Protein AF-A0A964FGS7-F1 (afdb_monomer)

InterPro domains:
  IPR011009 Protein kinase-like domain superfamily [SSF56112] (8-68)
  IPR017441 Protein kinase, ATP binding site [PS00107] (21-44)

Solvent-accessible surface area (backbone atoms only — not comparable to full-atom values): 4534 Å² total; per-residue (Å²): 140,82,80,82,49,66,68,41,66,39,79,92,59,46,27,32,31,65,39,79,72,49,74,56,90,78,18,38,33,29,35,30,31,30,62,88,78,65,48,74,33,45,37,52,37,76,38,72,76,41,70,76,37,95,58,34,70,60,53,51,49,51,53,51,49,53,47,69,74,73,51,95,52,68,48,81,120

Secondary structure (DSSP, 8-state):
-PPPPTT-EETTTTEEEEEEEEEETTEEEEEEEETTT--EEEEEE--HHHHTSTTHHHHHHHHHHHHHHH-SSEEE-

Mean predicted aligned error: 8.33 Å

Foldseek 3Di:
DDDDDAQDADPNNQKGFHAWPDQDPQATWTWIAGPVPRDIAIEGEGDVNLVPDPCNVVSVVVVVCCCVVPDPGYDYD

Radius of gyration: 12.86 Å; Cα contacts (8 Å, |Δi|>4): 119; chains: 1; bounding box: 32×21×30 Å

Sequence (77 aa):
MGYWKKGDELNNGKYLVEQLLGSGGFGVTYKVKQTRTKKLYALKTLNEIAKNKPDFPQLQSKFINEAIAYCINLLLA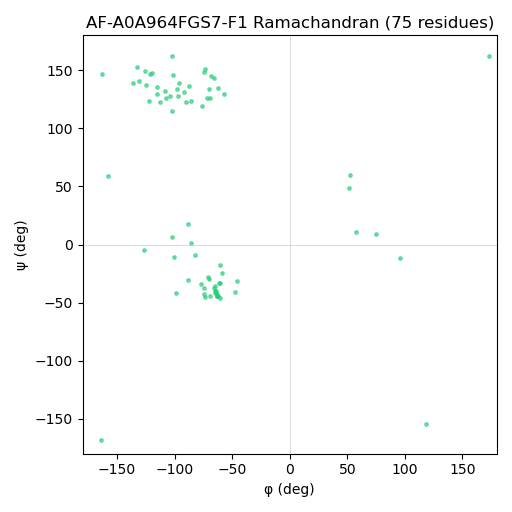

pLDDT: mean 74.58, std 15.56, range [44.31, 94.44]

Structure (mmCIF, N/CA/C/O backbone):
data_AF-A0A964FGS7-F1
#
_entry.id   AF-A0A964FGS7-F1
#
loop_
_atom_site.group_PDB
_atom_site.id
_atom_site.type_symbol
_atom_site.label_atom_id
_atom_site.label_alt_id
_atom_site.label_comp_id
_atom_site.label_asym_id
_atom_site.label_entity_id
_atom_site.label_seq_id
_atom_site.pdbx_PDB_ins_code
_atom_site.Cartn_x
_atom_site.Cartn_y
_atom_site.Cartn_z
_atom_site.occupancy
_atom_site.B_iso_or_equiv
_atom_site.auth_seq_id
_atom_site.auth_comp_id
_atom_site.auth_asym_id
_atom_site.auth_atom_id
_atom_site.pdbx_PDB_model_num
ATOM 1 N N . MET A 1 1 ? -2.493 -5.527 -15.910 1.00 50.84 1 MET A N 1
ATOM 2 C CA . MET A 1 1 ? -2.013 -5.441 -14.513 1.00 50.84 1 MET A CA 1
ATOM 3 C C . MET A 1 1 ? -2.863 -4.406 -13.799 1.00 50.84 1 MET A C 1
ATOM 5 O O . MET A 1 1 ? -2.918 -3.279 -14.271 1.00 50.84 1 MET A O 1
ATOM 9 N N . GLY A 1 2 ? -3.620 -4.805 -12.777 1.00 73.88 2 GLY A N 1
ATOM 10 C CA . GLY A 1 2 ? -4.568 -3.923 -12.087 1.00 73.88 2 GLY A CA 1
ATOM 11 C C . GLY A 1 2 ? -4.013 -3.420 -10.758 1.00 73.88 2 GLY A C 1
ATOM 12 O O . GLY A 1 2 ? -3.283 -4.144 -10.088 1.00 73.88 2 GLY A O 1
ATOM 13 N N . TYR A 1 3 ? -4.363 -2.190 -10.388 1.00 84.38 3 TYR A N 1
ATOM 14 C CA . TYR A 1 3 ? -4.181 -1.687 -9.026 1.00 84.38 3 TYR A CA 1
ATOM 15 C C . TYR A 1 3 ? -5.206 -2.324 -8.084 1.00 84.38 3 TYR A C 1
ATOM 17 O O . TYR A 1 3 ? -6.324 -2.627 -8.515 1.00 84.38 3 TYR A O 1
ATOM 25 N N . TRP A 1 4 ? -4.855 -2.468 -6.804 1.00 88.75 4 TRP A N 1
ATOM 26 C CA . TRP A 1 4 ? -5.839 -2.841 -5.787 1.00 88.75 4 TRP A CA 1
ATOM 27 C C . TRP A 1 4 ? -6.881 -1.740 -5.603 1.00 88.75 4 TRP A C 1
ATOM 29 O O . TRP A 1 4 ? -6.575 -0.543 -5.665 1.00 88.75 4 TRP A O 1
ATOM 39 N N . LYS A 1 5 ? -8.123 -2.153 -5.367 1.00 91.25 5 LYS A N 1
ATOM 40 C CA . LYS A 1 5 ? -9.284 -1.287 -5.177 1.00 91.25 5 LYS A CA 1
ATOM 41 C C . LYS A 1 5 ? -9.638 -1.183 -3.701 1.00 91.25 5 LYS A C 1
ATOM 43 O O . LYS A 1 5 ? -9.239 -1.999 -2.876 1.00 91.25 5 LYS A O 1
ATOM 48 N N . LYS A 1 6 ? -10.418 -0.158 -3.359 1.00 93.81 6 LYS A N 1
ATOM 49 C CA . LYS A 1 6 ? -10.956 -0.013 -2.005 1.00 93.81 6 LYS A CA 1
ATOM 50 C C . LYS A 1 6 ? -11.770 -1.256 -1.632 1.00 93.81 6 LYS A C 1
ATOM 52 O O . LYS A 1 6 ? -12.664 -1.638 -2.380 1.00 93.81 6 LYS A O 1
ATOM 57 N N . GLY A 1 7 ? -11.485 -1.823 -0.466 1.00 92.81 7 GLY A N 1
ATOM 58 C CA . GLY A 1 7 ? -12.106 -3.050 0.029 1.00 92.81 7 GLY A CA 1
ATOM 59 C C . GLY A 1 7 ? -11.304 -4.319 -0.252 1.00 92.81 7 GLY A C 1
ATOM 60 O O . GLY A 1 7 ? -11.603 -5.331 0.371 1.00 92.81 7 GLY A O 1
ATOM 61 N N . ASP A 1 8 ? -10.271 -4.270 -1.10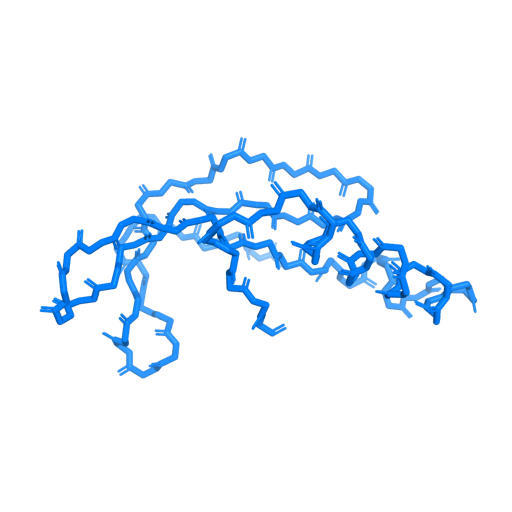1 1.00 92.56 8 ASP A N 1
ATOM 62 C CA . ASP A 1 8 ? -9.412 -5.433 -1.328 1.00 92.56 8 ASP A CA 1
ATOM 63 C C . ASP A 1 8 ? -8.693 -5.831 -0.034 1.00 92.56 8 ASP A C 1
ATOM 65 O O . ASP A 1 8 ? -8.142 -4.992 0.693 1.00 92.56 8 ASP A O 1
ATOM 69 N N . GLU A 1 9 ? -8.691 -7.132 0.234 1.00 90.81 9 GLU A N 1
ATOM 70 C CA . GLU A 1 9 ? -8.018 -7.731 1.376 1.00 90.81 9 GLU A CA 1
ATOM 71 C C . GLU A 1 9 ? -6.597 -8.156 1.016 1.00 90.81 9 GLU A C 1
ATOM 73 O O . GLU A 1 9 ? -6.356 -8.843 0.025 1.00 90.81 9 GLU A O 1
ATOM 78 N N . LEU A 1 10 ? -5.645 -7.778 1.865 1.00 86.06 10 LEU A N 1
ATOM 79 C CA . LEU A 1 10 ? -4.231 -8.095 1.713 1.00 86.06 10 LEU A CA 1
ATOM 80 C C . LEU A 1 10 ? -3.729 -8.877 2.925 1.00 86.06 10 LEU A C 1
ATOM 82 O O . LEU A 1 10 ? -4.149 -8.631 4.062 1.00 86.06 10 LEU A O 1
ATOM 86 N N . ASN A 1 11 ? -2.774 -9.779 2.678 1.00 85.69 11 ASN A N 1
ATOM 87 C CA . ASN A 1 11 ? -2.156 -10.633 3.695 1.00 85.69 11 ASN A CA 1
ATOM 88 C C . ASN A 1 11 ? -3.217 -11.393 4.518 1.00 85.69 11 ASN A C 1
ATOM 90 O O . ASN A 1 11 ? -3.347 -11.187 5.725 1.00 85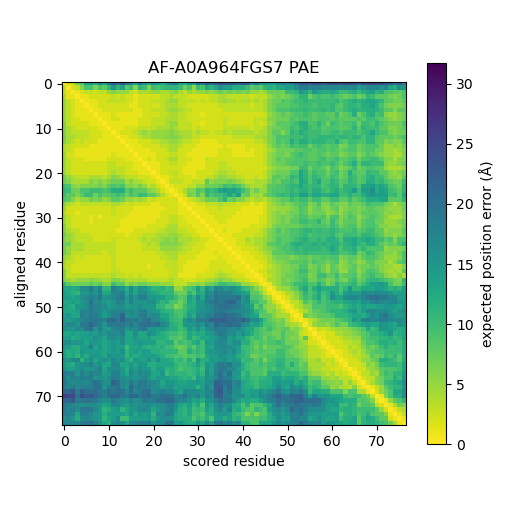.69 11 ASN A O 1
ATOM 94 N N . ASN A 1 12 ? -4.023 -12.205 3.825 1.00 85.88 12 ASN A N 1
ATOM 95 C CA . ASN A 1 12 ? -5.112 -13.014 4.387 1.00 85.88 12 ASN A CA 1
ATOM 96 C C . ASN A 1 12 ? -6.085 -12.199 5.261 1.00 85.88 12 ASN A C 1
ATOM 98 O O . ASN A 1 12 ? -6.359 -12.559 6.405 1.00 85.88 12 ASN A O 1
ATOM 102 N N . GLY A 1 13 ? -6.547 -11.051 4.755 1.00 86.25 13 GLY A N 1
ATOM 103 C CA . GLY A 1 13 ? -7.506 -10.193 5.462 1.00 86.25 13 GLY A CA 1
ATOM 104 C C . GLY A 1 13 ? -6.916 -9.391 6.627 1.00 86.25 13 GLY A C 1
ATOM 105 O O . GLY A 1 13 ? -7.647 -8.757 7.392 1.00 86.25 13 GLY A O 1
ATOM 106 N N . LYS A 1 14 ? -5.589 -9.366 6.803 1.00 87.69 14 LYS A N 1
ATOM 107 C CA . LYS A 1 14 ? -4.946 -8.549 7.847 1.00 87.69 14 LYS A CA 1
ATOM 108 C C . LYS A 1 14 ? -5.037 -7.052 7.548 1.00 87.69 14 LYS A C 1
ATOM 110 O O . LYS A 1 14 ? -5.085 -6.248 8.486 1.00 87.69 14 LYS A O 1
ATOM 115 N N . TYR A 1 15 ? -5.068 -6.674 6.271 1.00 90.12 15 TYR A N 1
ATOM 116 C CA . TYR A 1 15 ? -5.175 -5.286 5.830 1.00 90.12 15 TYR A CA 1
ATOM 117 C C . TYR A 1 15 ? -6.265 -5.126 4.776 1.00 90.12 15 TYR A C 1
ATOM 119 O O . TYR A 1 15 ? -6.396 -5.962 3.892 1.00 90.12 15 TYR A O 1
ATOM 127 N N . LEU A 1 16 ? -7.006 -4.026 4.861 1.00 93.25 16 LEU A N 1
ATOM 128 C CA . LEU A 1 16 ? -7.978 -3.599 3.859 1.00 93.25 16 LEU A CA 1
ATOM 129 C C . LEU A 1 16 ? -7.442 -2.382 3.121 1.00 93.25 16 LEU A C 1
ATOM 131 O O . LEU A 1 16 ? -6.998 -1.424 3.760 1.00 93.25 16 LEU A O 1
ATOM 135 N N . VAL A 1 17 ? -7.511 -2.391 1.795 1.00 92.75 17 VAL A N 1
ATOM 136 C CA . VAL A 1 17 ? -7.179 -1.219 0.985 1.00 92.75 17 VAL A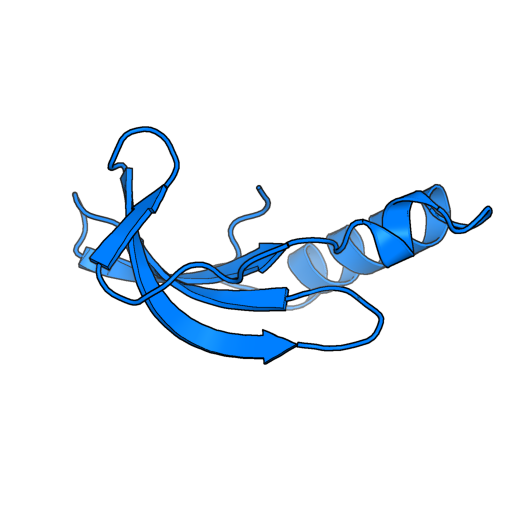 CA 1
ATOM 137 C C . VAL A 1 17 ? -8.271 -0.169 1.145 1.00 92.75 17 VAL A C 1
ATOM 139 O O . VAL A 1 17 ? -9.453 -0.431 0.942 1.00 92.75 17 VAL A O 1
ATOM 142 N N . GLU A 1 18 ? -7.874 1.046 1.507 1.00 94.44 18 GLU A N 1
ATOM 143 C CA . GLU A 1 18 ? -8.777 2.192 1.617 1.00 94.44 18 GLU A CA 1
ATOM 144 C C . GLU A 1 18 ? -8.696 3.075 0.370 1.00 94.44 18 GLU A C 1
ATOM 146 O O . GLU A 1 18 ? -9.721 3.559 -0.110 1.00 94.44 18 GLU A O 1
ATOM 151 N N . GLN A 1 19 ? -7.484 3.303 -0.152 1.00 93.06 19 GLN A N 1
ATOM 152 C CA . GLN A 1 19 ? -7.256 4.248 -1.245 1.00 93.06 19 GLN A CA 1
ATOM 153 C C . GLN A 1 19 ? -5.897 4.037 -1.928 1.00 93.06 19 GLN A C 1
ATOM 155 O O . GLN A 1 19 ? -4.909 3.734 -1.261 1.00 93.06 19 GLN A O 1
ATOM 160 N N . LEU A 1 20 ? -5.821 4.287 -3.238 1.00 91.00 20 LEU A N 1
ATOM 161 C CA . LEU A 1 20 ? -4.558 4.511 -3.944 1.00 91.00 20 LEU A CA 1
ATOM 162 C C . LEU A 1 20 ? -4.043 5.925 -3.627 1.00 91.00 20 LEU A C 1
ATOM 164 O O . LEU A 1 20 ? -4.717 6.908 -3.926 1.00 91.00 20 LEU A O 1
ATOM 168 N N . LEU A 1 21 ? -2.861 6.030 -3.022 1.00 89.38 21 LEU A N 1
ATOM 169 C CA . LEU A 1 21 ? -2.237 7.314 -2.682 1.00 89.38 21 LEU A CA 1
ATOM 170 C C . LEU A 1 21 ? -1.370 7.859 -3.819 1.00 89.38 21 LEU A C 1
ATOM 172 O O . LEU A 1 21 ? -1.244 9.070 -3.959 1.00 89.38 21 LEU A O 1
ATOM 176 N N . GLY A 1 22 ? -0.777 6.984 -4.631 1.00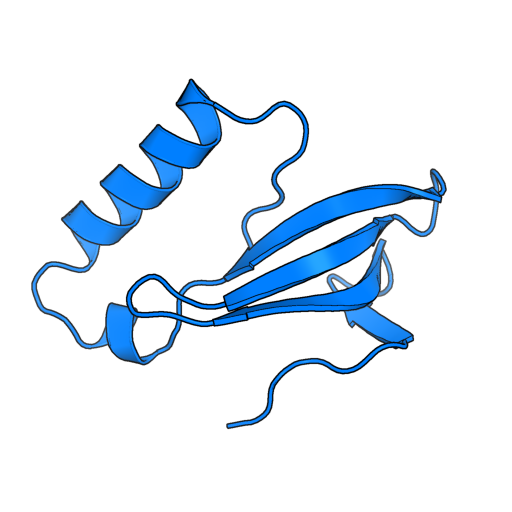 86.31 22 GLY A N 1
ATOM 177 C CA . GLY A 1 22 ? -0.011 7.403 -5.800 1.00 86.31 22 GLY A CA 1
ATOM 178 C C . GLY A 1 22 ? 0.720 6.255 -6.484 1.00 86.31 22 GLY A C 1
ATOM 179 O O . GLY A 1 22 ? 0.927 5.194 -5.901 1.00 86.31 22 GLY A O 1
ATOM 180 N N . SER A 1 23 ? 1.130 6.484 -7.726 1.00 84.44 23 SER A N 1
ATOM 181 C CA . SER A 1 23 ? 1.919 5.553 -8.537 1.00 84.44 23 SER A CA 1
ATOM 182 C C . SER A 1 23 ? 3.035 6.311 -9.253 1.00 84.44 23 SER A C 1
ATOM 184 O O . SER A 1 23 ? 2.792 7.398 -9.772 1.00 84.44 23 SER A O 1
ATOM 186 N N . GLY A 1 24 ? 4.240 5.745 -9.313 1.00 74.25 24 GLY A N 1
ATOM 187 C CA . GLY A 1 24 ? 5.387 6.357 -9.985 1.00 74.25 24 GLY A CA 1
ATOM 188 C C . GLY A 1 24 ? 6.523 5.370 -10.262 1.00 74.25 24 GLY A C 1
ATOM 189 O O . GLY A 1 24 ? 6.366 4.158 -10.121 1.00 74.25 24 GLY A O 1
ATOM 190 N N . GLY A 1 25 ? 7.697 5.890 -10.640 1.00 67.75 25 GLY A N 1
ATOM 191 C CA . GLY A 1 25 ? 8.853 5.082 -11.065 1.00 67.75 25 GLY A CA 1
ATOM 192 C C . GLY A 1 25 ? 9.407 4.108 -10.014 1.00 67.75 25 GLY A C 1
ATOM 193 O O . GLY A 1 25 ? 10.100 3.160 -10.370 1.00 67.75 25 GLY A O 1
ATOM 194 N N . PHE A 1 26 ? 9.067 4.307 -8.739 1.00 65.69 26 PHE A N 1
ATOM 195 C CA . PHE A 1 26 ? 9.473 3.456 -7.614 1.00 65.69 26 PHE A CA 1
ATOM 196 C C . PHE A 1 26 ? 8.362 2.515 -7.133 1.00 65.69 26 PHE A C 1
ATOM 198 O O . PHE A 1 26 ? 8.529 1.850 -6.115 1.00 65.69 26 PHE A O 1
ATOM 205 N N . GLY A 1 27 ? 7.223 2.466 -7.830 1.00 77.81 27 GLY A N 1
ATOM 206 C CA . GLY A 1 27 ? 6.103 1.606 -7.471 1.00 77.81 27 GLY A CA 1
ATOM 207 C C . GLY A 1 27 ? 4.814 2.349 -7.140 1.00 77.81 27 GLY A C 1
ATOM 208 O O . GLY A 1 27 ? 4.566 3.452 -7.625 1.00 77.81 27 GLY A O 1
ATOM 209 N N . VAL A 1 28 ? 3.973 1.705 -6.339 1.00 83.94 28 VAL A N 1
ATOM 210 C CA . VAL A 1 28 ? 2.606 2.132 -6.027 1.00 83.94 28 VAL A CA 1
ATOM 211 C C . VAL A 1 28 ? 2.441 2.236 -4.520 1.00 83.94 28 VAL A C 1
ATOM 213 O O . VAL A 1 28 ? 2.898 1.362 -3.791 1.00 83.94 28 VAL A O 1
ATOM 216 N N . THR A 1 29 ? 1.788 3.290 -4.049 1.00 87.94 29 THR A N 1
ATOM 217 C CA . THR A 1 29 ? 1.509 3.516 -2.632 1.00 87.94 29 THR A CA 1
ATOM 218 C C . THR A 1 29 ? 0.008 3.474 -2.388 1.00 87.94 29 THR A C 1
ATOM 220 O O . THR A 1 29 ? -0.752 4.194 -3.034 1.00 87.94 29 THR A O 1
ATOM 223 N N . TYR A 1 30 ? -0.415 2.691 -1.405 1.00 89.50 30 TYR A N 1
ATOM 224 C CA . TYR A 1 30 ? -1.795 2.543 -0.966 1.00 89.50 30 TYR A CA 1
ATOM 225 C C . TYR A 1 30 ? -1.940 2.958 0.493 1.00 89.50 30 TYR A C 1
ATOM 227 O O . TYR A 1 30 ? -1.049 2.745 1.313 1.00 89.50 30 TYR A O 1
ATOM 235 N N . LYS A 1 31 ? -3.099 3.503 0.842 1.00 90.81 31 LYS A N 1
ATOM 236 C CA . LYS A 1 31 ? -3.553 3.619 2.222 1.00 90.81 31 LYS A CA 1
ATOM 237 C C . LYS A 1 31 ? -4.251 2.321 2.583 1.00 90.81 31 LYS A C 1
ATOM 239 O O . LYS A 1 31 ? -5.215 1.945 1.914 1.00 90.81 31 LYS A O 1
ATOM 244 N N . VAL A 1 32 ? -3.791 1.661 3.637 1.00 92.19 32 VAL A N 1
ATOM 245 C CA . VAL A 1 32 ? -4.387 0.414 4.120 1.00 92.19 32 VAL A CA 1
ATOM 246 C C . VAL A 1 32 ? -4.754 0.515 5.592 1.00 92.19 32 VAL A C 1
ATOM 248 O O . VAL A 1 32 ? -4.108 1.220 6.367 1.00 92.19 32 VAL A O 1
ATOM 251 N N . LYS A 1 33 ? -5.802 -0.199 5.989 1.00 92.44 33 LYS A N 1
ATOM 252 C CA . LYS A 1 33 ? -6.284 -0.277 7.366 1.00 92.44 33 LYS A CA 1
ATOM 253 C C . LYS A 1 33 ? -6.064 -1.680 7.900 1.00 92.44 33 LYS A C 1
ATOM 255 O O . LYS A 1 33 ? -6.578 -2.640 7.335 1.00 92.44 33 LYS A O 1
ATOM 260 N N . GLN A 1 34 ? -5.338 -1.810 9.004 1.00 91.31 34 GLN A N 1
ATOM 261 C CA . GLN A 1 34 ? -5.192 -3.098 9.673 1.00 91.31 34 GLN A CA 1
ATOM 262 C C . GLN A 1 34 ? -6.527 -3.501 10.306 1.00 91.31 34 GLN A 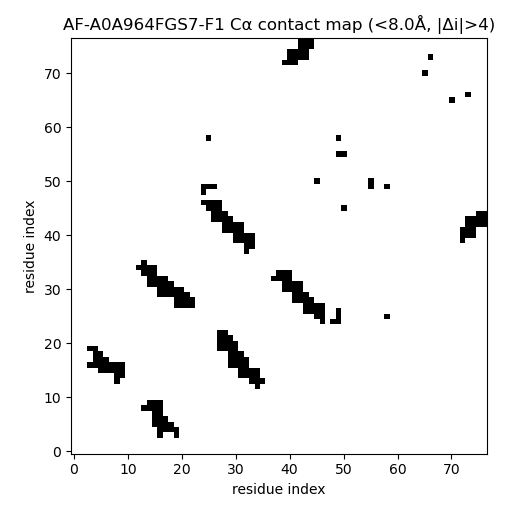C 1
ATOM 264 O O . GLN A 1 34 ? -7.100 -2.755 11.100 1.00 91.31 34 GLN A O 1
ATOM 269 N N . THR A 1 35 ? -7.028 -4.690 9.989 1.00 90.06 35 THR A N 1
ATOM 270 C CA . THR A 1 35 ? -8.386 -5.108 10.367 1.00 90.06 35 THR A CA 1
ATOM 271 C C . THR A 1 35 ? -8.571 -5.256 11.873 1.00 90.06 35 THR A C 1
ATOM 273 O O . THR A 1 35 ? -9.616 -4.847 12.389 1.00 90.06 35 THR A O 1
ATOM 276 N N . ARG A 1 36 ? -7.545 -5.752 12.579 1.00 89.62 36 ARG A N 1
ATOM 277 C CA . ARG A 1 36 ? -7.565 -5.981 14.035 1.00 89.62 36 ARG A CA 1
ATOM 278 C C . ARG A 1 36 ? -7.480 -4.700 14.865 1.00 89.62 36 ARG A C 1
ATOM 280 O O . ARG A 1 36 ? -8.209 -4.553 15.833 1.00 89.62 36 ARG A O 1
ATOM 287 N N . THR A 1 37 ? -6.576 -3.788 14.513 1.00 92.00 37 THR A N 1
ATOM 288 C CA . THR A 1 37 ? -6.286 -2.584 15.321 1.00 92.00 37 THR A CA 1
ATOM 289 C C . THR A 1 37 ? -6.966 -1.328 14.786 1.00 92.00 37 THR A C 1
ATOM 291 O O . THR A 1 37 ? -6.924 -0.291 15.438 1.00 92.00 37 THR A O 1
ATOM 294 N N . LYS A 1 38 ? -7.531 -1.395 13.572 1.00 91.06 38 LYS A N 1
ATOM 295 C CA . LYS A 1 38 ? -8.044 -0.258 12.792 1.00 91.06 38 LYS A CA 1
ATOM 296 C C . LYS A 1 38 ? -7.006 0.839 12.515 1.00 91.06 38 LYS A C 1
ATOM 298 O O . LYS A 1 38 ? -7.369 1.894 12.002 1.00 91.06 38 LYS A O 1
ATOM 303 N N . LYS A 1 39 ? -5.718 0.590 12.787 1.00 88.06 39 LYS A N 1
ATOM 304 C CA . LYS A 1 39 ? -4.628 1.520 12.474 1.00 88.06 39 LYS A CA 1
ATOM 305 C C . LYS A 1 39 ? -4.434 1.642 10.966 1.00 88.06 39 LYS A C 1
ATOM 307 O O . LYS A 1 39 ? -4.599 0.669 10.225 1.00 88.06 39 LYS A O 1
ATOM 312 N N . LEU A 1 40 ? -4.075 2.846 10.536 1.00 86.31 40 LEU A N 1
ATOM 313 C CA . LEU A 1 40 ? -3.813 3.180 9.143 1.00 86.31 40 LEU A CA 1
ATOM 314 C C . LEU A 1 40 ? -2.317 3.104 8.851 1.00 86.31 40 LEU A C 1
ATOM 316 O O . LEU A 1 40 ? -1.500 3.568 9.643 1.00 86.31 40 LEU A O 1
ATOM 320 N N . TYR A 1 41 ? -1.990 2.551 7.690 1.00 87.62 41 TYR A N 1
ATOM 321 C CA . TYR A 1 41 ? -0.632 2.382 7.196 1.00 87.62 41 TYR A CA 1
ATOM 322 C C . TYR A 1 41 ? -0.543 2.859 5.750 1.00 87.62 41 TYR A C 1
ATOM 324 O O . TYR A 1 41 ? -1.521 2.793 4.997 1.00 87.62 41 TYR A O 1
ATOM 332 N N . ALA A 1 42 ? 0.650 3.299 5.359 1.00 86.94 42 ALA A N 1
ATOM 333 C CA . ALA A 1 42 ? 1.013 3.399 3.956 1.00 86.94 42 ALA A CA 1
ATOM 334 C C . ALA A 1 42 ? 1.655 2.069 3.536 1.00 86.94 42 ALA A C 1
ATOM 336 O O . ALA A 1 42 ? 2.626 1.613 4.139 1.00 86.94 42 ALA A O 1
ATOM 337 N N . LEU A 1 43 ? 1.089 1.430 2.519 1.00 84.56 43 LEU A N 1
ATOM 338 C CA . LEU A 1 43 ? 1.640 0.245 1.878 1.00 84.56 43 LEU A CA 1
ATOM 339 C C . LEU A 1 43 ? 2.278 0.680 0.569 1.00 84.56 43 LEU A C 1
ATOM 341 O O . LEU A 1 43 ? 1.572 1.120 -0.334 1.00 84.56 43 LEU A O 1
ATOM 345 N N . LYS A 1 44 ? 3.596 0.550 0.456 1.00 82.81 44 LYS A N 1
ATOM 346 C CA . LYS A 1 44 ? 4.310 0.846 -0.784 1.00 82.81 44 LYS A CA 1
ATOM 347 C C . LYS A 1 44 ? 4.751 -0.472 -1.406 1.00 82.81 44 LYS A C 1
ATOM 349 O O . LYS A 1 44 ? 5.403 -1.279 -0.753 1.00 82.81 44 LYS A O 1
ATOM 354 N N . THR A 1 45 ? 4.391 -0.692 -2.661 1.00 75.81 45 THR A N 1
ATOM 355 C CA . THR A 1 45 ? 4.743 -1.887 -3.429 1.00 75.81 45 THR A CA 1
ATOM 356 C C . THR A 1 45 ? 5.643 -1.512 -4.583 1.00 75.81 45 THR A C 1
ATOM 358 O O . THR A 1 45 ? 5.332 -0.566 -5.308 1.00 75.81 45 THR A O 1
ATOM 361 N N . LEU A 1 46 ? 6.709 -2.273 -4.807 1.00 72.06 46 LEU A N 1
ATOM 362 C CA . LEU A 1 46 ? 7.525 -2.130 -6.009 1.00 72.06 46 LEU A CA 1
ATOM 363 C C . LEU A 1 46 ? 6.732 -2.630 -7.227 1.00 72.06 46 LEU A C 1
ATOM 365 O O . LEU A 1 46 ? 6.106 -3.685 -7.193 1.00 72.06 46 LEU A O 1
ATOM 369 N N . ASN A 1 47 ? 6.741 -1.853 -8.305 1.00 63.72 47 ASN A N 1
ATOM 370 C CA . ASN A 1 47 ? 6.154 -2.244 -9.587 1.00 63.72 47 ASN A CA 1
ATOM 371 C C . ASN A 1 47 ? 7.066 -3.280 -10.286 1.00 63.72 47 ASN A C 1
ATOM 373 O O . ASN A 1 47 ? 8.286 -3.197 -10.164 1.00 63.72 47 ASN A O 1
ATOM 377 N N . GLU A 1 48 ? 6.497 -4.207 -11.063 1.00 56.06 48 GLU A N 1
ATOM 378 C CA . GLU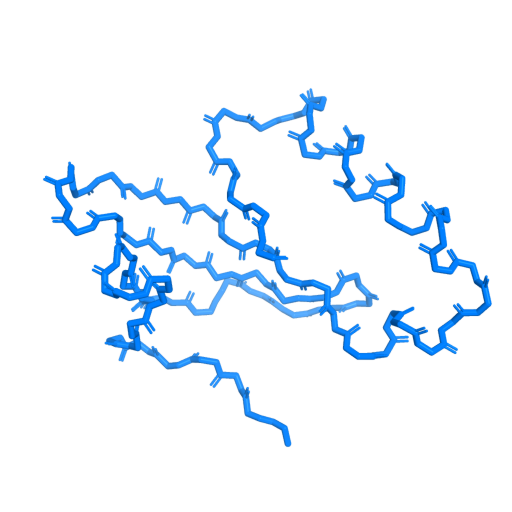 A 1 48 ? 7.194 -5.080 -12.029 1.00 56.06 48 GLU A CA 1
ATOM 379 C C . GLU A 1 48 ? 8.209 -4.322 -12.920 1.00 56.06 48 GLU A C 1
ATOM 381 O O . GLU A 1 48 ? 9.273 -4.843 -13.242 1.00 56.06 48 GLU A O 1
ATOM 386 N N . ILE A 1 49 ? 7.955 -3.047 -13.244 1.00 51.78 49 ILE A N 1
ATOM 387 C CA . ILE A 1 49 ? 8.895 -2.165 -13.964 1.00 51.78 49 ILE A CA 1
ATOM 388 C C . ILE A 1 49 ? 10.212 -1.973 -13.191 1.00 51.78 49 ILE A C 1
ATOM 390 O O . ILE A 1 49 ? 11.265 -1.838 -13.807 1.00 51.78 49 ILE A O 1
ATOM 394 N N . ALA A 1 50 ? 10.182 -1.973 -11.854 1.00 54.41 50 ALA A N 1
ATOM 395 C CA . ALA A 1 50 ? 11.393 -1.927 -11.039 1.00 54.41 50 ALA A CA 1
ATOM 396 C C . ALA A 1 50 ? 12.129 -3.276 -11.046 1.00 54.41 50 ALA A C 1
ATOM 398 O O . ALA A 1 50 ? 13.354 -3.272 -11.117 1.00 54.41 50 ALA A O 1
ATOM 399 N N . LYS A 1 51 ? 11.405 -4.409 -11.037 1.00 53.94 51 LYS A N 1
ATOM 400 C CA . LYS A 1 51 ? 11.993 -5.764 -11.093 1.00 53.94 51 LYS A CA 1
ATOM 401 C C . LYS A 1 51 ? 12.796 -6.019 -12.368 1.00 53.94 51 LYS A C 1
ATOM 403 O O . LYS A 1 51 ? 13.798 -6.718 -12.321 1.00 53.94 51 LYS A O 1
ATOM 408 N N . ASN A 1 52 ? 12.382 -5.420 -13.484 1.00 54.28 52 ASN A N 1
ATOM 409 C CA . ASN A 1 52 ? 13.056 -5.567 -14.776 1.00 54.28 52 ASN A CA 1
ATOM 410 C C . ASN A 1 52 ? 14.224 -4.588 -14.995 1.00 54.28 52 ASN A C 1
ATOM 412 O O . ASN A 1 52 ? 14.825 -4.602 -16.069 1.00 54.28 52 ASN A O 1
ATOM 416 N N . LYS A 1 53 ? 14.561 -3.725 -14.023 1.00 59.44 53 LYS A N 1
ATOM 417 C CA . LYS A 1 53 ? 15.752 -2.870 -14.123 1.00 59.44 53 LYS A CA 1
ATOM 418 C C . LYS A 1 53 ? 16.988 -3.597 -13.578 1.00 59.44 53 LYS A C 1
ATOM 420 O O . LYS A 1 53 ? 16.907 -4.167 -12.493 1.00 59.44 53 LYS A O 1
ATOM 425 N N . PRO A 1 54 ? 18.145 -3.513 -14.259 1.00 56.88 54 PRO A N 1
ATOM 426 C CA . PRO A 1 54 ? 19.391 -4.132 -13.791 1.00 56.88 54 PRO A CA 1
ATOM 427 C C . PRO A 1 54 ? 19.837 -3.622 -12.406 1.00 56.88 54 PRO A C 1
ATOM 429 O O . PRO A 1 54 ? 20.461 -4.360 -11.650 1.00 56.88 54 PRO A O 1
ATOM 432 N N . ASP A 1 55 ? 19.415 -2.413 -12.023 1.00 61.19 55 ASP A N 1
ATOM 433 C CA . ASP A 1 55 ? 19.719 -1.783 -10.728 1.00 61.19 55 ASP A CA 1
ATOM 434 C C . ASP A 1 55 ? 18.709 -2.130 -9.613 1.00 61.19 55 ASP A C 1
ATOM 436 O O . ASP A 1 55 ? 18.622 -1.439 -8.590 1.00 61.19 55 ASP A O 1
ATOM 440 N N . PHE A 1 56 ? 17.912 -3.190 -9.790 1.00 60.34 56 PHE A N 1
ATOM 441 C CA . PHE A 1 56 ? 16.924 -3.653 -8.809 1.00 60.34 56 PHE A CA 1
ATOM 442 C C . PHE A 1 56 ? 17.470 -3.757 -7.366 1.00 60.34 56 PHE A C 1
ATOM 444 O O . PHE A 1 56 ? 16.790 -3.272 -6.456 1.00 60.34 56 PHE A O 1
ATOM 451 N N . PRO A 1 57 ? 18.704 -4.249 -7.112 1.00 62.47 57 PRO A N 1
ATOM 452 C CA . PRO A 1 57 ? 19.260 -4.307 -5.756 1.00 62.47 57 PRO A CA 1
ATOM 453 C C . PRO A 1 57 ? 19.485 -2.926 -5.116 1.00 62.47 57 PRO A C 1
ATOM 455 O O . PRO A 1 57 ? 19.269 -2.747 -3.913 1.00 62.47 57 PRO A O 1
ATOM 458 N N . GLN A 1 58 ? 19.883 -1.918 -5.903 1.00 65.12 58 GLN A N 1
ATOM 459 C CA . GLN A 1 58 ? 20.081 -0.555 -5.392 1.00 65.12 58 GLN A CA 1
ATOM 460 C C . GLN A 1 58 ? 18.749 0.173 -5.199 1.00 65.12 58 GLN A C 1
ATOM 462 O O . GLN A 1 58 ? 18.598 0.934 -4.242 1.00 65.12 58 GLN A O 1
ATOM 467 N N . LEU A 1 59 ? 17.760 -0.093 -6.057 1.00 63.03 59 LEU A N 1
ATOM 468 C CA . LEU A 1 59 ? 16.386 0.388 -5.888 1.00 63.03 59 LEU A CA 1
ATOM 469 C C . LEU A 1 59 ? 15.740 -0.189 -4.627 1.00 63.03 59 LEU A C 1
ATOM 471 O O . LEU A 1 59 ? 15.145 0.562 -3.858 1.00 63.03 59 LEU A O 1
ATOM 475 N N . GLN A 1 60 ? 15.915 -1.487 -4.374 1.00 63.56 60 GLN A N 1
ATOM 476 C CA . GLN A 1 60 ? 15.451 -2.145 -3.155 1.00 63.56 60 GLN A CA 1
ATOM 477 C C . GLN A 1 60 ? 16.147 -1.571 -1.913 1.00 63.56 60 GLN A C 1
ATOM 479 O O . GLN A 1 60 ? 15.484 -1.265 -0.925 1.00 63.56 60 GLN A O 1
ATOM 484 N N . SER A 1 61 ? 17.461 -1.335 -1.982 1.00 64.25 61 SER A N 1
ATOM 485 C CA . SER A 1 61 ? 18.218 -0.716 -0.886 1.00 64.25 61 SER A CA 1
ATOM 486 C C . SER A 1 61 ? 17.757 0.711 -0.588 1.00 64.25 61 SER A C 1
ATOM 488 O O . SER A 1 61 ? 17.545 1.053 0.570 1.00 64.25 61 SER A O 1
ATOM 490 N N . LYS A 1 62 ? 17.531 1.545 -1.612 1.00 64.50 62 LYS A N 1
ATOM 491 C CA . LYS A 1 62 ? 16.972 2.896 -1.423 1.00 64.50 62 LYS A CA 1
ATOM 492 C C . LYS A 1 62 ? 15.558 2.853 -0.853 1.00 64.50 62 LYS A C 1
ATOM 494 O O . LYS A 1 62 ? 15.240 3.629 0.038 1.00 64.50 62 LYS A O 1
ATOM 499 N N . PHE A 1 63 ? 14.738 1.915 -1.315 1.00 63.75 63 PHE A N 1
ATOM 500 C CA . PHE A 1 63 ? 13.376 1.725 -0.830 1.00 63.75 63 PHE A CA 1
ATOM 501 C C . PHE A 1 63 ? 13.325 1.348 0.655 1.00 63.75 63 PHE A C 1
ATOM 503 O O . PHE A 1 63 ? 12.542 1.918 1.412 1.00 63.75 63 PHE A O 1
ATOM 510 N N . ILE A 1 64 ? 14.191 0.422 1.075 1.00 62.34 64 ILE A N 1
ATOM 511 C CA . ILE A 1 64 ? 14.327 0.002 2.472 1.00 62.34 64 ILE A CA 1
ATOM 512 C C . ILE A 1 64 ? 14.932 1.132 3.313 1.00 62.34 64 ILE A C 1
ATOM 514 O O . ILE A 1 64 ? 14.420 1.428 4.388 1.00 62.34 64 ILE A O 1
ATOM 518 N N . ASN A 1 65 ? 15.971 1.809 2.820 1.00 61.47 65 ASN A N 1
ATOM 519 C CA . ASN A 1 65 ? 16.613 2.900 3.551 1.00 61.47 65 ASN A CA 1
ATOM 520 C C . ASN A 1 65 ? 15.671 4.089 3.757 1.00 61.47 65 ASN A C 1
ATOM 522 O O . ASN A 1 65 ? 15.626 4.622 4.857 1.00 61.47 65 ASN A O 1
ATOM 526 N N . GLU A 1 66 ? 14.873 4.479 2.759 1.00 58.81 66 GLU A N 1
ATOM 527 C CA . GLU A 1 66 ? 13.858 5.529 2.929 1.00 58.81 66 GLU A CA 1
ATOM 528 C C . GLU A 1 66 ? 12.756 5.107 3.910 1.00 58.81 66 GLU A C 1
ATOM 530 O O . GLU A 1 66 ? 12.322 5.911 4.736 1.00 58.81 66 GLU A O 1
ATOM 535 N N . ALA A 1 67 ? 12.322 3.843 3.852 1.00 58.75 67 ALA A N 1
ATOM 536 C CA . ALA A 1 67 ? 11.332 3.295 4.774 1.00 58.75 67 ALA A CA 1
ATOM 537 C C . ALA A 1 67 ? 11.808 3.337 6.233 1.00 58.75 67 ALA A C 1
ATOM 539 O O . ALA A 1 67 ? 11.054 3.749 7.114 1.00 58.75 67 ALA A O 1
ATOM 540 N N . ILE A 1 68 ? 13.055 2.924 6.470 1.00 57.31 68 ILE A N 1
ATOM 541 C CA . ILE A 1 68 ? 13.672 2.856 7.799 1.00 57.31 68 ILE A CA 1
ATOM 542 C C . ILE A 1 68 ? 14.032 4.254 8.311 1.00 57.31 68 ILE A C 1
ATOM 544 O O . ILE A 1 68 ? 13.786 4.554 9.475 1.00 57.31 68 ILE A O 1
ATOM 548 N N . ALA A 1 69 ? 14.590 5.116 7.458 1.00 53.69 69 ALA A N 1
ATOM 549 C CA . ALA A 1 69 ? 15.066 6.434 7.870 1.00 53.69 69 ALA A CA 1
ATOM 550 C C . ALA A 1 69 ? 13.929 7.410 8.208 1.00 53.69 69 ALA A C 1
ATOM 552 O O . ALA A 1 69 ? 14.134 8.302 9.028 1.00 53.69 69 ALA A O 1
ATOM 553 N N . TYR A 1 70 ? 12.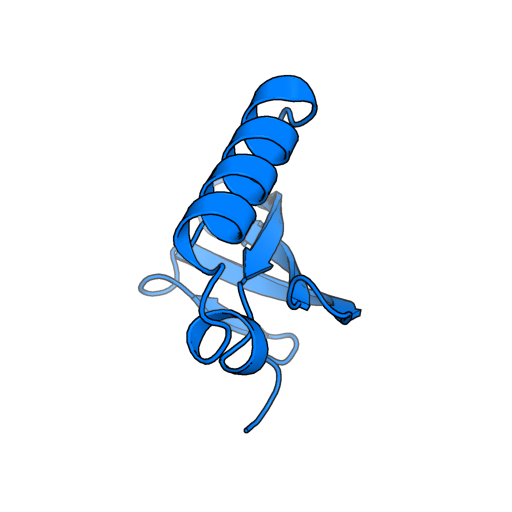742 7.257 7.602 1.00 50.03 70 TYR A N 1
ATOM 554 C CA . TYR A 1 70 ? 11.700 8.288 7.678 1.00 50.03 70 TYR A CA 1
ATOM 555 C C . TYR A 1 70 ? 10.313 7.831 8.158 1.00 50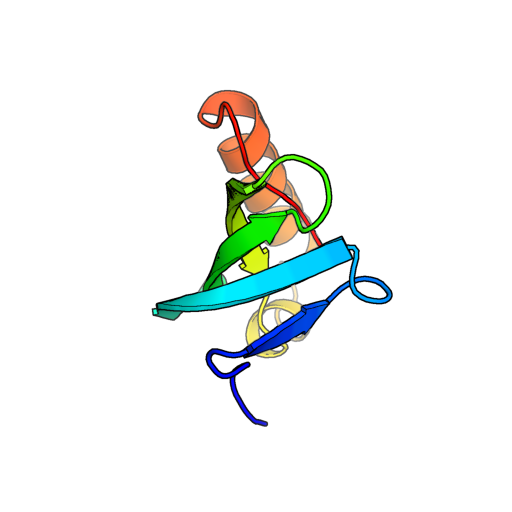.03 70 TYR A C 1
ATOM 557 O O . TYR A 1 70 ? 9.445 8.691 8.309 1.00 50.03 70 TYR A O 1
ATOM 565 N N . CYS A 1 71 ? 10.034 6.541 8.404 1.00 45.31 71 CYS A N 1
ATOM 566 C CA . CYS A 1 71 ? 8.639 6.100 8.563 1.00 45.31 71 CYS A CA 1
ATOM 567 C C . CYS A 1 71 ? 8.293 5.415 9.896 1.00 45.31 71 CYS A C 1
ATOM 569 O O . CYS A 1 71 ? 8.812 4.357 10.232 1.00 45.31 71 CYS A O 1
ATOM 571 N N . ILE A 1 72 ? 7.296 5.966 10.602 1.00 44.31 72 ILE A N 1
ATOM 572 C CA . ILE A 1 72 ? 6.691 5.373 11.811 1.00 44.31 72 ILE A CA 1
ATOM 573 C C . ILE A 1 72 ? 5.615 4.307 11.485 1.00 44.31 72 ILE A C 1
ATOM 575 O O . ILE A 1 72 ? 5.203 3.594 12.389 1.00 44.31 72 ILE A O 1
ATOM 579 N N . ASN A 1 73 ? 5.159 4.107 10.235 1.00 52.69 73 ASN A N 1
ATOM 580 C CA . ASN A 1 73 ? 4.130 3.089 9.910 1.00 52.69 73 ASN A CA 1
ATOM 581 C C . ASN A 1 73 ? 4.138 2.639 8.423 1.00 52.69 73 ASN A C 1
ATOM 583 O O . ASN A 1 73 ? 3.121 2.768 7.733 1.00 52.69 73 ASN A O 1
ATOM 587 N N . LEU A 1 74 ? 5.253 2.097 7.916 1.00 59.09 74 LEU A N 1
ATOM 588 C CA . LEU A 1 74 ? 5.301 1.489 6.574 1.00 59.09 74 LEU A CA 1
ATOM 589 C C . LEU A 1 74 ? 5.155 -0.037 6.650 1.00 59.09 74 LEU A C 1
ATOM 591 O O . LEU A 1 74 ? 5.827 -0.682 7.452 1.00 59.09 74 LEU A O 1
ATOM 595 N N . LEU A 1 75 ? 4.310 -0.620 5.793 1.00 61.47 75 LEU A N 1
ATOM 596 C CA . LEU A 1 75 ? 4.327 -2.060 5.531 1.00 61.47 75 LEU A CA 1
ATOM 597 C C . LEU A 1 75 ? 4.992 -2.312 4.174 1.00 61.47 75 LEU A C 1
ATOM 599 O O . LEU A 1 75 ? 4.601 -1.702 3.180 1.00 61.47 75 LEU A O 1
ATOM 603 N N . LEU A 1 76 ? 5.986 -3.196 4.148 1.00 59.28 76 LEU A N 1
ATOM 604 C CA . LEU A 1 76 ? 6.609 -3.707 2.929 1.00 59.28 76 LEU A CA 1
ATOM 605 C C . LEU A 1 76 ? 5.940 -5.053 2.612 1.00 59.28 76 LEU A C 1
ATOM 607 O O . LEU A 1 76 ? 5.820 -5.887 3.513 1.00 59.28 76 LEU A O 1
ATOM 611 N N . ALA A 1 77 ? 5.442 -5.216 1.386 1.00 53.09 77 ALA A N 1
ATOM 612 C CA . ALA A 1 77 ? 4.849 -6.462 0.888 1.00 53.09 77 ALA A CA 1
ATOM 613 C C . ALA A 1 77 ? 5.850 -7.248 0.042 1.00 53.09 77 ALA A C 1
ATOM 615 O O . ALA A 1 77 ? 6.662 -6.590 -0.650 1.00 53.09 77 ALA A O 1
#

Nearest PDB structures (foldseek):
  6b2q-assembly1_A  TM=6.773E-01  e=6.795E-03  Mycobacterium tuberculosis
  2jd5-assembly1_A  TM=7.372E-01  e=1.724E-02  Saccharomyces cerevisiae
  1q97-assembly1_A  TM=7.516E-01  e=2.747E-02  Saccharomyces cerevisiae
  7aj8-assembly1_A  TM=6.586E-01  e=8.867E-03  Homo sapiens
  4x3f-assembly3_C  TM=6.100E-01  e=6.795E-03  Mycobacterium tuberculosis H37Rv

Organism: NCBI:txid2874699